Protein AF-Q3B520-F1 (afdb_monomer_lite)

InterPro domains:
  IPR016032 Signal transduction response regulator, C-terminal effector [SSF46894] (85-145)
  IPR036388 Winged helix-like DNA-binding domain superfamily [G3DSA:1.10.10.10] (44-155)

Secondary structure (DSSP, 8-state):
--HHHHHHHHHHHHHHHHHHHHHHHHHHHHHHHHHHHHHHHHHHS---HHHHHHHHHHHHHHHHHHHHHHHHTS---HHHHHHHHHHHHH-TT--HHHHHHHHHHHTT--HHHHHHHTTS-HHHHHHHHHHHHHHTT--TT--HHHHHHHHHHTTSSSSTTS-------

pLDDT: mean 80.26, std 16.05, range [33.03, 95.56]

Radius of gyration: 21.72 Å; chains: 1; bounding box: 80×38×57 Å

Structure (mmCIF, N/CA/C/O backbone):
data_AF-Q3B520-F1
#
_entry.id   AF-Q3B520-F1
#
loop_
_atom_site.group_PDB
_atom_site.id
_atom_site.type_symbol
_atom_site.label_atom_id
_atom_site.label_alt_id
_atom_site.label_comp_id
_atom_site.label_asym_id
_atom_site.label_entity_id
_atom_site.label_seq_id
_atom_site.pdbx_PDB_ins_code
_atom_site.Cartn_x
_atom_site.Cartn_y
_atom_site.Cartn_z
_atom_site.occupancy
_atom_site.B_iso_or_equiv
_atom_site.auth_seq_id
_atom_site.auth_comp_id
_atom_site.auth_asym_id
_atom_site.auth_atom_id
_atom_site.pdbx_PDB_model_num
ATOM 1 N N . MET A 1 1 ? 36.210 20.410 -5.644 1.00 53.00 1 MET A N 1
ATOM 2 C CA . MET A 1 1 ? 35.560 19.495 -4.684 1.00 53.00 1 MET A CA 1
ATOM 3 C C . MET A 1 1 ? 35.766 18.104 -5.247 1.00 53.00 1 MET A C 1
ATOM 5 O O . MET A 1 1 ? 35.467 17.917 -6.417 1.00 53.00 1 MET A O 1
ATOM 9 N N . ASP A 1 2 ? 36.439 17.229 -4.507 1.00 77.81 2 ASP A N 1
ATOM 10 C CA . ASP A 1 2 ? 36.876 15.914 -4.983 1.00 77.81 2 ASP A CA 1
ATOM 11 C C . ASP A 1 2 ? 35.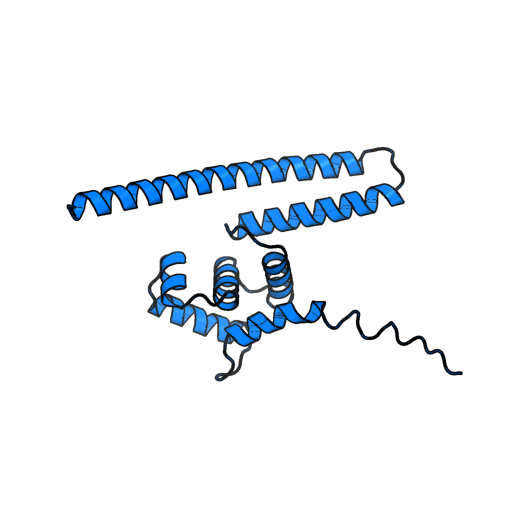687 14.932 -5.005 1.00 77.81 2 ASP A C 1
ATOM 13 O O . ASP A 1 2 ? 34.865 14.899 -4.088 1.00 77.81 2 ASP A O 1
ATOM 17 N N . VAL A 1 3 ? 35.572 14.166 -6.091 1.00 70.88 3 VAL A N 1
ATOM 18 C CA . VAL A 1 3 ? 34.462 13.233 -6.355 1.00 70.88 3 VAL A CA 1
ATOM 19 C C . VAL A 1 3 ? 34.372 12.175 -5.252 1.00 70.88 3 VAL A C 1
ATOM 21 O O . VAL A 1 3 ? 33.275 11.774 -4.864 1.00 70.88 3 VAL A O 1
ATOM 24 N N . MET A 1 4 ? 35.513 11.784 -4.677 1.00 71.06 4 MET A N 1
ATOM 25 C CA . MET A 1 4 ? 35.563 10.827 -3.569 1.00 71.06 4 MET A CA 1
ATOM 26 C C . MET A 1 4 ? 34.945 11.392 -2.284 1.00 71.06 4 MET A C 1
ATOM 28 O O . MET A 1 4 ? 34.317 10.658 -1.521 1.00 71.06 4 MET A O 1
ATOM 32 N N . THR A 1 5 ? 35.068 12.702 -2.051 1.00 80.88 5 THR A N 1
ATOM 33 C CA . THR A 1 5 ? 34.478 13.369 -0.881 1.00 80.88 5 THR A CA 1
ATOM 34 C C . THR A 1 5 ? 32.967 13.542 -1.033 1.00 80.88 5 THR A C 1
ATOM 36 O O . THR A 1 5 ? 32.229 13.390 -0.062 1.00 80.88 5 THR A O 1
ATOM 39 N N . GLU A 1 6 ? 32.493 13.815 -2.251 1.00 81.00 6 GLU A N 1
ATOM 40 C CA . GLU A 1 6 ? 31.061 13.905 -2.556 1.00 81.00 6 GLU A CA 1
ATOM 41 C C . GLU A 1 6 ? 30.368 12.538 -2.448 1.00 81.00 6 GLU A C 1
ATOM 43 O O . GLU A 1 6 ? 29.292 12.434 -1.855 1.00 81.00 6 GLU A O 1
ATOM 48 N N . GLN A 1 7 ? 31.006 11.470 -2.935 1.00 81.25 7 GLN A N 1
ATOM 49 C CA . GLN A 1 7 ? 30.465 10.116 -2.834 1.00 81.25 7 GLN A CA 1
ATOM 50 C C . GLN A 1 7 ? 30.369 9.638 -1.376 1.00 81.25 7 GLN A C 1
ATOM 52 O O . GLN A 1 7 ? 29.311 9.166 -0.958 1.00 81.25 7 GLN A O 1
ATOM 57 N N . ALA A 1 8 ? 31.418 9.844 -0.575 1.00 83.75 8 ALA A N 1
ATOM 58 C CA . ALA A 1 8 ? 31.403 9.507 0.850 1.00 83.75 8 ALA A CA 1
ATOM 59 C C . ALA A 1 8 ? 30.315 10.279 1.623 1.00 83.75 8 ALA A C 1
ATOM 61 O O . ALA A 1 8 ? 29.661 9.731 2.513 1.00 83.75 8 ALA A O 1
ATOM 62 N N . LEU A 1 9 ? 30.071 11.545 1.261 1.00 85.81 9 LEU A N 1
ATOM 63 C CA . LEU A 1 9 ? 29.011 12.360 1.858 1.00 85.81 9 LEU A CA 1
ATOM 64 C C . LEU A 1 9 ? 27.608 11.839 1.501 1.00 85.81 9 LEU A C 1
ATOM 66 O O . LEU A 1 9 ? 26.720 11.812 2.358 1.00 85.81 9 LEU A O 1
ATOM 70 N N . LEU A 1 10 ? 27.397 11.420 0.250 1.00 83.19 10 LEU A N 1
ATOM 71 C CA . LEU A 1 10 ? 26.132 10.833 -0.198 1.00 83.19 10 LEU A CA 1
ATOM 72 C C . LEU A 1 10 ? 25.853 9.489 0.485 1.00 83.19 10 LEU A C 1
ATOM 74 O O . LEU A 1 10 ? 24.724 9.258 0.917 1.00 83.19 10 LEU A O 1
ATOM 78 N N . GLU A 1 11 ? 26.868 8.639 0.634 1.00 84.31 11 GLU A N 1
ATOM 79 C CA . GLU A 1 11 ? 26.765 7.359 1.345 1.00 84.31 11 GLU A CA 1
ATOM 80 C C . GLU A 1 11 ? 26.439 7.565 2.832 1.00 84.31 11 GLU A C 1
ATOM 82 O O . GLU A 1 11 ? 25.517 6.936 3.357 1.00 84.31 11 GLU A O 1
ATOM 87 N N . ALA A 1 12 ? 27.097 8.522 3.495 1.00 83.94 12 ALA A N 1
ATOM 88 C CA . ALA A 1 12 ? 26.792 8.881 4.879 1.00 83.94 12 ALA A CA 1
ATOM 89 C C . ALA A 1 12 ? 25.351 9.398 5.045 1.00 83.94 12 ALA A C 1
ATOM 91 O O . ALA A 1 12 ? 24.650 9.022 5.988 1.00 83.94 12 ALA A O 1
ATOM 92 N N . ARG A 1 13 ? 24.867 10.223 4.104 1.00 86.12 13 ARG A N 1
ATOM 93 C CA . ARG A 1 13 ? 23.483 10.723 4.112 1.00 86.12 13 ARG A CA 1
ATOM 94 C C . ARG A 1 13 ? 22.465 9.610 3.859 1.00 86.12 13 ARG A C 1
ATOM 96 O O . ARG A 1 13 ? 21.410 9.615 4.491 1.00 86.12 13 ARG A O 1
ATOM 103 N N . ALA A 1 14 ? 22.765 8.674 2.959 1.00 75.88 14 ALA A N 1
ATOM 104 C CA . ALA A 1 14 ? 21.921 7.511 2.703 1.00 75.88 14 ALA A CA 1
ATOM 105 C C . ALA A 1 14 ? 21.815 6.621 3.951 1.00 75.88 14 ALA A C 1
ATOM 107 O O . ALA A 1 14 ? 20.705 6.294 4.363 1.00 75.88 14 ALA A O 1
ATOM 108 N N . SER A 1 15 ? 22.941 6.332 4.612 1.00 81.75 15 SER A N 1
ATOM 109 C CA . SER A 1 15 ? 22.965 5.574 5.870 1.00 81.75 15 SER A CA 1
ATOM 110 C C . SER A 1 15 ? 22.153 6.261 6.973 1.00 81.75 15 SER A C 1
ATOM 112 O O . SER A 1 15 ? 21.355 5.614 7.647 1.00 81.75 15 SER A O 1
ATOM 114 N N . ALA A 1 16 ? 22.292 7.582 7.133 1.00 78.19 16 ALA A N 1
ATOM 115 C CA . ALA A 1 16 ? 21.522 8.337 8.122 1.00 78.19 16 ALA A CA 1
ATOM 116 C C . ALA A 1 16 ? 20.008 8.304 7.836 1.00 78.19 16 ALA A C 1
ATOM 118 O O . ALA A 1 16 ? 19.206 8.174 8.761 1.00 78.19 16 ALA A O 1
ATOM 119 N N . LEU A 1 17 ? 19.607 8.384 6.560 1.00 76.94 17 LEU A N 1
ATOM 120 C CA . LEU A 1 17 ? 18.207 8.237 6.148 1.00 76.94 17 LEU A CA 1
ATOM 121 C C . LEU A 1 17 ? 17.675 6.823 6.418 1.00 76.94 17 LEU A C 1
ATOM 123 O O . LEU A 1 17 ? 16.535 6.682 6.854 1.00 76.94 17 LEU A O 1
ATOM 127 N N . GLU A 1 18 ? 18.477 5.781 6.194 1.00 74.06 18 GLU A N 1
ATOM 128 C CA . GLU A 1 18 ? 18.093 4.400 6.506 1.00 74.06 18 GLU A CA 1
ATOM 129 C C . GLU A 1 18 ? 17.900 4.172 8.008 1.00 74.06 18 GLU A C 1
ATOM 131 O O . GLU A 1 18 ? 16.938 3.514 8.417 1.00 74.06 18 GLU A O 1
ATOM 136 N N . ASP A 1 19 ? 18.779 4.724 8.841 1.00 73.69 19 ASP A N 1
ATOM 137 C CA . ASP A 1 19 ? 18.670 4.616 10.295 1.00 73.69 19 ASP A CA 1
ATOM 138 C C . ASP A 1 19 ? 17.466 5.386 10.840 1.00 73.69 19 ASP A C 1
ATOM 140 O O . ASP A 1 19 ? 16.752 4.888 11.719 1.00 73.69 19 ASP A O 1
ATOM 144 N N . GLU A 1 20 ? 17.178 6.550 10.259 1.00 73.81 20 GLU A N 1
ATOM 145 C CA . GLU A 1 20 ? 15.970 7.312 10.554 1.00 73.81 20 GLU A CA 1
ATOM 146 C C . GLU A 1 20 ? 14.711 6.517 10.178 1.00 73.81 20 GLU A C 1
ATOM 148 O O . GLU A 1 20 ? 13.783 6.394 10.980 1.00 73.81 20 GLU A O 1
ATOM 153 N N . LEU A 1 21 ? 14.709 5.870 9.011 1.00 70.56 21 LEU A N 1
ATOM 154 C CA . LEU A 1 21 ? 13.598 5.040 8.544 1.00 70.56 21 LEU A CA 1
ATOM 155 C C . LEU A 1 21 ? 13.389 3.807 9.442 1.00 70.56 21 LEU A C 1
ATOM 157 O O . LEU A 1 21 ? 12.257 3.482 9.805 1.00 70.56 21 LEU A O 1
ATOM 161 N N . LYS A 1 22 ? 14.470 3.159 9.901 1.00 71.44 22 LYS A N 1
ATOM 162 C CA . LYS A 1 22 ? 14.409 2.074 10.902 1.00 71.44 22 LYS A CA 1
ATOM 163 C C . LYS A 1 22 ? 13.876 2.558 12.250 1.00 71.44 22 LYS A C 1
ATOM 165 O O . LYS A 1 22 ? 13.148 1.824 12.922 1.00 71.44 22 LYS A O 1
ATOM 170 N N . ARG A 1 23 ? 14.260 3.756 12.698 1.00 71.06 23 ARG A N 1
ATOM 171 C CA . ARG A 1 23 ? 13.767 4.353 13.949 1.00 71.06 23 ARG A CA 1
ATOM 172 C C . ARG A 1 23 ? 12.271 4.636 13.864 1.00 71.06 23 ARG A C 1
ATOM 174 O O . ARG A 1 23 ? 11.528 4.203 14.740 1.00 71.06 23 ARG A O 1
ATOM 181 N N . VAL A 1 24 ? 11.831 5.286 12.790 1.00 70.12 24 VAL A N 1
ATOM 182 C CA . VAL A 1 24 ? 10.413 5.571 12.540 1.00 70.12 24 VAL A CA 1
ATOM 183 C C . VAL A 1 24 ? 9.603 4.274 12.467 1.00 70.12 24 VAL A C 1
ATOM 185 O O . VAL A 1 24 ? 8.587 4.166 13.147 1.00 70.12 24 VAL A O 1
ATOM 188 N N . ASN A 1 25 ? 10.091 3.243 11.768 1.00 65.25 25 ASN A N 1
ATOM 189 C CA . ASN A 1 25 ? 9.421 1.937 11.722 1.00 65.25 25 ASN A CA 1
ATOM 190 C C . ASN A 1 25 ? 9.276 1.287 13.108 1.00 65.25 25 ASN A C 1
ATOM 192 O O . ASN A 1 25 ? 8.219 0.739 13.426 1.00 65.25 25 ASN A O 1
ATOM 196 N N . ARG A 1 26 ? 10.302 1.372 13.967 1.00 64.31 26 ARG A N 1
ATOM 197 C CA . ARG A 1 26 ? 10.213 0.895 15.361 1.00 64.31 26 ARG A CA 1
ATOM 198 C C . ARG A 1 26 ? 9.168 1.668 16.167 1.00 64.31 26 ARG A C 1
ATOM 200 O O . ARG A 1 26 ? 8.425 1.058 16.936 1.00 64.31 26 ARG A O 1
ATOM 207 N N . ASN A 1 27 ? 9.075 2.981 15.963 1.00 65.56 27 ASN A N 1
ATOM 208 C CA . ASN A 1 27 ? 8.057 3.809 16.606 1.00 65.56 27 ASN A CA 1
ATOM 209 C C . ASN A 1 27 ? 6.650 3.420 16.136 1.00 65.56 27 ASN A C 1
ATOM 211 O O . ASN A 1 27 ? 5.774 3.242 16.976 1.00 65.56 27 ASN A O 1
ATOM 215 N N . SER A 1 28 ? 6.443 3.173 14.839 1.00 66.12 28 SER A N 1
ATOM 216 C CA . SER A 1 28 ? 5.159 2.695 14.306 1.00 66.12 28 SER A CA 1
ATOM 217 C C . SER A 1 28 ? 4.736 1.351 14.908 1.00 66.12 28 SER A C 1
ATOM 219 O O . SER A 1 28 ? 3.588 1.209 15.327 1.00 66.12 28 SER A O 1
ATOM 221 N N . ALA A 1 29 ? 5.660 0.395 15.056 1.00 64.19 29 ALA A N 1
ATOM 222 C CA . ALA A 1 29 ? 5.375 -0.886 15.713 1.00 64.19 29 ALA A CA 1
ATOM 223 C C . ALA A 1 29 ? 5.017 -0.727 17.208 1.00 64.19 29 ALA A C 1
ATOM 225 O O . ALA A 1 29 ? 4.188 -1.465 17.743 1.00 64.19 29 ALA A O 1
ATOM 226 N N . SER A 1 30 ? 5.616 0.248 17.899 1.00 65.00 30 SER A N 1
ATOM 227 C CA . SER A 1 30 ? 5.272 0.586 19.288 1.00 65.00 30 SER A CA 1
ATOM 228 C C . SER A 1 30 ? 3.912 1.285 19.388 1.00 65.00 30 SER A C 1
ATOM 230 O O . SER A 1 30 ? 3.082 0.920 20.221 1.00 65.00 30 SER A O 1
ATOM 232 N N . HIS A 1 31 ? 3.635 2.253 18.511 1.00 73.31 31 HIS A N 1
ATOM 233 C CA . HIS A 1 31 ? 2.339 2.930 18.434 1.00 73.31 31 HIS A CA 1
ATOM 234 C C . HIS A 1 31 ? 1.213 1.935 18.141 1.00 73.31 31 HIS A C 1
ATOM 236 O O . HIS A 1 31 ? 0.156 2.007 18.762 1.00 73.31 31 HIS A O 1
ATOM 242 N N . TYR A 1 32 ? 1.471 0.942 17.288 1.00 72.81 32 TYR A N 1
ATOM 243 C CA . TYR A 1 32 ? 0.541 -0.142 17.001 1.00 72.81 32 TYR A CA 1
ATOM 244 C C . TYR A 1 32 ? 0.116 -0.915 18.262 1.00 72.81 32 TYR A C 1
ATOM 246 O O . TYR A 1 32 ? -1.077 -1.123 18.495 1.00 72.81 32 TYR A O 1
ATOM 254 N N . LYS A 1 33 ? 1.078 -1.284 19.120 1.00 75.19 33 LYS A N 1
ATOM 255 C CA . LYS A 1 33 ? 0.795 -1.957 20.399 1.00 75.19 33 LYS A CA 1
ATOM 256 C C . LYS A 1 33 ? -0.059 -1.088 21.321 1.00 75.19 33 LYS A C 1
ATOM 258 O O . LYS A 1 33 ? -1.028 -1.583 21.886 1.00 75.19 33 LYS A O 1
ATOM 263 N N . HIS A 1 34 ? 0.255 0.204 21.432 1.00 76.81 34 HIS A N 1
ATOM 264 C CA . HIS A 1 34 ? -0.538 1.131 22.244 1.00 76.81 34 HIS A CA 1
ATOM 265 C C . HIS A 1 34 ? -1.976 1.278 21.725 1.00 76.81 34 HIS A C 1
ATOM 267 O O . HIS A 1 34 ? -2.907 1.316 22.524 1.00 76.81 34 HIS A O 1
ATOM 273 N N . LEU A 1 35 ? -2.183 1.300 20.405 1.00 80.69 35 LEU A N 1
ATOM 274 C CA . LEU A 1 35 ? -3.522 1.383 19.813 1.00 80.69 35 LEU A CA 1
ATOM 275 C C . LEU A 1 35 ? -4.381 0.148 20.114 1.00 80.69 35 LEU A C 1
ATOM 277 O O . LEU A 1 35 ? -5.572 0.300 20.380 1.00 80.69 35 LEU A O 1
ATOM 281 N N . ILE A 1 36 ? -3.792 -1.056 20.102 1.00 80.38 36 ILE A N 1
ATOM 282 C CA . ILE A 1 36 ? -4.500 -2.284 20.505 1.00 80.38 36 ILE A CA 1
ATOM 283 C C . ILE A 1 36 ? -4.923 -2.194 21.972 1.00 80.38 36 ILE A C 1
ATOM 285 O O . ILE A 1 36 ? -6.092 -2.411 22.279 1.00 80.38 36 ILE A O 1
ATOM 289 N N . VAL A 1 37 ? -3.999 -1.818 22.861 1.00 81.50 37 VAL A N 1
ATOM 290 C CA . VAL A 1 37 ? -4.285 -1.697 24.300 1.00 81.50 37 VAL A CA 1
ATOM 291 C C . VAL A 1 37 ? -5.400 -0.680 24.552 1.00 81.50 37 VAL A C 1
ATOM 293 O O . VAL A 1 37 ? -6.334 -0.962 25.298 1.00 81.50 37 VAL A O 1
ATOM 296 N N . LEU A 1 38 ? -5.364 0.480 23.888 1.00 81.62 38 LEU A N 1
ATOM 297 C CA . LEU A 1 38 ? -6.434 1.478 23.984 1.00 81.62 38 LEU A CA 1
ATOM 298 C C . LEU A 1 38 ? -7.780 0.931 23.488 1.00 81.62 38 LEU A C 1
ATOM 300 O O . LEU A 1 38 ? -8.819 1.222 24.078 1.00 81.62 38 LEU A O 1
ATOM 304 N N . TYR A 1 39 ? -7.780 0.130 22.420 1.00 82.69 39 TYR A N 1
ATOM 305 C CA . TYR A 1 39 ? -8.997 -0.506 21.918 1.00 82.69 39 TYR A CA 1
ATOM 306 C C . TYR A 1 39 ? -9.599 -1.477 22.942 1.00 82.69 39 TYR A C 1
ATOM 308 O O . TYR A 1 39 ? -10.805 -1.419 23.189 1.00 82.69 39 TYR A O 1
ATOM 316 N N . GLU A 1 40 ? -8.773 -2.315 23.569 1.00 83.62 40 GLU A N 1
ATOM 317 C CA . GLU A 1 40 ? -9.185 -3.248 24.627 1.00 83.62 40 GLU A CA 1
ATOM 318 C C . GLU A 1 40 ? -9.714 -2.507 25.865 1.00 83.62 40 GLU A C 1
ATOM 320 O O . GLU A 1 40 ? -10.762 -2.861 26.405 1.00 83.62 40 GLU A O 1
ATOM 325 N N . GLN A 1 41 ? -9.060 -1.415 26.270 1.00 84.50 41 GLN A N 1
ATOM 326 C CA . GLN A 1 41 ? -9.514 -0.574 27.383 1.00 84.50 41 GLN A CA 1
ATOM 327 C C . GLN A 1 41 ? -10.879 0.071 27.108 1.00 84.50 41 GLN A C 1
ATOM 329 O O . GLN A 1 41 ? -11.751 0.074 27.975 1.00 84.50 41 GLN A O 1
ATOM 334 N N . VAL A 1 42 ? -11.101 0.589 25.895 1.00 84.31 42 VAL A N 1
ATOM 335 C CA . VAL A 1 42 ? -12.401 1.160 25.493 1.00 84.31 42 VAL A CA 1
ATOM 336 C C . VAL A 1 42 ? -13.486 0.082 25.410 1.00 84.31 42 VAL A C 1
ATOM 338 O O . VAL A 1 42 ? -14.661 0.358 25.675 1.00 84.31 42 VAL A O 1
ATOM 341 N N . ASP A 1 43 ? -13.122 -1.146 25.036 1.00 81.06 43 ASP A N 1
ATOM 342 C CA . ASP A 1 43 ? -14.036 -2.286 25.054 1.00 81.06 43 ASP A CA 1
ATOM 343 C C . ASP A 1 43 ? -14.493 -2.617 26.480 1.00 81.06 43 ASP A C 1
ATOM 345 O O . ASP A 1 43 ? -15.704 -2.686 26.720 1.00 81.06 43 ASP A O 1
ATOM 349 N N . ALA A 1 44 ? -13.544 -2.684 27.418 1.00 84.62 44 ALA A N 1
ATOM 350 C CA . ALA A 1 44 ? -13.765 -3.019 28.823 1.00 84.62 44 ALA A CA 1
ATOM 351 C C . ALA A 1 44 ? -14.407 -1.900 29.667 1.00 84.62 44 ALA A C 1
ATOM 353 O O . ALA A 1 44 ? -15.071 -2.196 30.655 1.00 84.62 44 ALA A O 1
ATOM 354 N N . ALA A 1 45 ? -14.243 -0.623 29.304 1.00 84.94 45 ALA A N 1
ATOM 355 C CA . ALA A 1 45 ? -14.768 0.505 30.084 1.00 84.94 45 ALA A CA 1
ATOM 356 C C . ALA A 1 45 ? -16.296 0.428 30.258 1.00 84.94 45 ALA A C 1
ATOM 358 O O . ALA A 1 45 ? -16.989 0.121 29.307 1.00 84.94 45 ALA A O 1
ATOM 359 N N . GLU A 1 46 ? -16.899 0.774 31.391 1.00 83.69 46 GLU A N 1
ATOM 360 C CA . GLU A 1 46 ? -18.369 0.696 31.565 1.00 83.69 46 GLU A CA 1
ATOM 361 C C . GLU A 1 46 ? -19.124 1.909 30.972 1.00 83.69 46 GLU A C 1
ATOM 363 O O . GLU A 1 46 ? -19.923 2.574 31.623 1.00 83.69 46 GLU A O 1
ATOM 368 N N . ILE A 1 47 ? -18.850 2.234 29.706 1.00 81.50 47 ILE A N 1
ATOM 369 C CA . ILE A 1 47 ? -19.422 3.383 28.984 1.00 81.50 47 ILE A CA 1
ATOM 370 C C . ILE A 1 47 ? -20.553 2.925 28.045 1.00 81.50 47 ILE A C 1
ATOM 372 O O . ILE A 1 47 ? -20.529 1.815 27.505 1.00 81.50 47 ILE A O 1
ATOM 376 N N . SER A 1 48 ? -21.529 3.804 27.789 1.00 85.50 48 SER A N 1
ATOM 377 C CA . SER A 1 48 ? -22.604 3.588 26.811 1.00 85.50 48 SER A CA 1
ATOM 378 C C . SER A 1 48 ? -22.071 3.125 25.447 1.00 85.50 48 SER A C 1
ATOM 380 O O . SER A 1 48 ? -21.153 3.713 24.869 1.00 85.50 48 SER A O 1
ATOM 382 N N . VAL A 1 49 ? -22.708 2.096 24.878 1.00 81.12 49 VAL A N 1
ATOM 383 C CA . VAL A 1 49 ? -22.365 1.534 23.558 1.00 81.12 49 VAL A CA 1
ATOM 384 C C . VAL A 1 49 ? -22.383 2.606 22.460 1.00 81.12 49 VAL A C 1
ATOM 386 O O . VAL A 1 49 ? -21.538 2.590 21.564 1.00 81.12 49 VAL A O 1
ATOM 389 N N . LYS A 1 50 ? -23.289 3.590 22.556 1.00 82.88 50 LYS A N 1
ATOM 390 C CA . LYS A 1 50 ? -23.371 4.709 21.602 1.00 82.88 50 LYS A CA 1
ATOM 391 C C . LYS A 1 50 ? -22.117 5.589 21.621 1.00 82.88 50 LYS A C 1
ATOM 393 O O . LYS A 1 50 ? -21.738 6.104 20.578 1.00 82.88 50 LYS A O 1
ATOM 398 N N . GLN A 1 51 ? -21.466 5.732 22.776 1.00 80.69 51 GLN A N 1
ATOM 399 C CA . GLN A 1 51 ? -20.228 6.505 22.930 1.00 80.69 51 GLN A CA 1
ATOM 400 C C . GLN A 1 51 ? -18.985 5.668 22.596 1.00 80.69 51 GLN A C 1
ATOM 402 O O . GLN A 1 51 ? -18.049 6.171 21.981 1.00 80.69 51 GLN A O 1
ATOM 407 N N . LYS A 1 52 ? -18.991 4.370 22.927 1.00 82.62 52 LYS A N 1
ATOM 408 C CA . LYS A 1 52 ? -17.884 3.452 22.610 1.00 82.62 52 LYS A CA 1
ATOM 409 C C . LYS A 1 52 ? -17.711 3.202 21.116 1.00 82.62 52 LYS A C 1
ATOM 411 O O . LYS A 1 52 ? -16.586 3.101 20.633 1.00 82.62 52 LYS A O 1
ATOM 416 N N . ASN A 1 53 ? -18.811 3.046 20.379 1.00 83.88 53 ASN A N 1
ATOM 417 C CA . ASN A 1 53 ? -18.769 2.604 18.984 1.00 83.88 53 ASN A CA 1
ATOM 418 C C . ASN A 1 53 ? -17.983 3.543 18.050 1.00 83.88 53 ASN A C 1
ATOM 420 O O . ASN A 1 53 ? -17.169 3.026 17.279 1.00 83.88 53 ASN A O 1
ATOM 424 N N . PRO A 1 54 ? -18.150 4.881 18.111 1.00 82.44 54 PRO A N 1
ATOM 425 C CA . PRO A 1 54 ? -17.323 5.814 17.348 1.00 82.44 54 PRO A CA 1
ATOM 426 C C . PRO A 1 54 ? -15.832 5.678 17.671 1.00 82.44 54 PRO A C 1
ATOM 428 O O . PRO A 1 54 ? -15.023 5.568 16.756 1.00 82.44 54 PRO A O 1
ATOM 431 N N . ILE A 1 55 ? -15.476 5.585 18.957 1.00 84.62 55 ILE A N 1
ATOM 432 C CA . ILE A 1 55 ? -14.080 5.462 19.405 1.00 84.62 55 ILE A CA 1
ATOM 433 C C . ILE A 1 55 ? -13.469 4.157 18.885 1.00 84.62 55 ILE A C 1
ATOM 435 O O . ILE A 1 55 ? -12.409 4.168 18.261 1.00 84.62 55 ILE A O 1
ATOM 439 N N . LYS A 1 56 ? -14.174 3.032 19.050 1.00 85.06 56 LYS A N 1
ATOM 440 C CA . LYS A 1 56 ? -13.757 1.729 18.510 1.00 85.06 56 LYS A CA 1
ATOM 441 C C . LYS A 1 56 ? -13.598 1.754 16.994 1.00 85.06 56 LYS A C 1
ATOM 443 O O . LYS A 1 56 ? -12.684 1.126 16.468 1.00 85.06 56 LYS A O 1
ATOM 448 N N . LYS A 1 57 ? -14.491 2.445 16.279 1.00 84.38 57 LYS A N 1
ATOM 449 C CA . LYS A 1 57 ? -14.404 2.594 14.821 1.00 84.38 57 LYS A CA 1
ATOM 450 C C . LYS A 1 57 ? -13.133 3.349 14.434 1.00 84.38 57 LYS A C 1
ATOM 452 O O . LYS A 1 57 ? -12.384 2.829 13.613 1.00 84.38 57 LYS A O 1
ATOM 457 N N . SER A 1 58 ? -12.867 4.494 15.058 1.00 81.94 58 SER A N 1
ATOM 458 C CA . SER A 1 58 ? -11.659 5.284 14.801 1.00 81.94 58 SER A CA 1
ATOM 459 C C . SER A 1 58 ? -10.389 4.498 15.125 1.00 81.94 58 SER A C 1
ATOM 461 O O . SER A 1 58 ? -9.484 4.431 14.300 1.00 81.94 58 SER A O 1
ATOM 463 N N . LEU A 1 59 ? -10.343 3.819 16.275 1.00 85.75 59 LEU A N 1
ATOM 464 C CA . LEU A 1 59 ? -9.199 2.988 16.657 1.00 85.75 59 LEU A CA 1
ATOM 465 C C . LEU A 1 59 ? -8.947 1.866 15.646 1.00 85.75 59 LEU A C 1
ATOM 467 O O . LEU A 1 59 ? -7.811 1.690 15.217 1.00 85.75 59 LEU A O 1
ATOM 471 N N . ARG A 1 60 ? -9.992 1.162 15.187 1.00 86.12 60 ARG A N 1
ATOM 472 C CA . ARG A 1 60 ? -9.851 0.150 14.125 1.00 86.12 60 ARG A CA 1
ATOM 473 C C . ARG A 1 60 ? -9.305 0.736 12.826 1.00 86.12 60 ARG A C 1
ATOM 475 O O . ARG A 1 60 ? -8.450 0.112 12.213 1.00 86.12 60 ARG A O 1
ATOM 482 N N . GLN A 1 61 ? -9.760 1.922 12.420 1.00 85.38 61 GLN A N 1
ATOM 483 C CA . GLN A 1 61 ? -9.248 2.577 11.211 1.00 85.38 61 GLN A CA 1
ATOM 484 C C . GLN A 1 61 ? -7.754 2.903 11.327 1.00 85.38 61 GLN A C 1
ATOM 486 O O . GLN A 1 61 ? -7.009 2.641 10.387 1.00 85.38 61 GLN A O 1
ATOM 491 N N . ILE A 1 62 ? -7.305 3.411 12.479 1.00 85.94 62 ILE A N 1
ATOM 492 C CA . ILE A 1 62 ? -5.885 3.717 12.712 1.00 85.94 62 ILE A CA 1
ATOM 493 C C . ILE A 1 62 ? -5.058 2.423 12.749 1.00 85.94 62 ILE A C 1
ATOM 495 O O . ILE A 1 62 ? -4.025 2.335 12.093 1.00 85.94 62 ILE A O 1
ATOM 499 N N . ILE A 1 63 ? -5.534 1.396 13.459 1.00 86.81 63 ILE A N 1
ATOM 500 C CA . ILE A 1 63 ? -4.899 0.070 13.536 1.00 86.81 63 ILE A CA 1
ATOM 501 C C . ILE A 1 63 ? -4.710 -0.524 12.135 1.00 86.81 63 ILE A C 1
ATOM 503 O O . ILE A 1 63 ? -3.617 -0.988 11.809 1.00 86.81 63 ILE A O 1
ATOM 507 N N . ASP A 1 64 ? -5.752 -0.500 11.302 1.00 88.25 64 ASP A N 1
ATOM 508 C CA . ASP A 1 64 ? -5.692 -1.012 9.933 1.00 88.25 64 ASP A CA 1
ATOM 509 C C . ASP A 1 64 ? -4.725 -0.205 9.058 1.00 88.25 64 ASP A C 1
ATOM 511 O O . ASP A 1 64 ? -3.981 -0.795 8.269 1.00 88.25 64 ASP A O 1
ATOM 515 N N . HIS A 1 65 ? -4.714 1.124 9.203 1.00 86.81 65 HIS A N 1
ATOM 516 C CA . HIS A 1 65 ? -3.785 2.004 8.494 1.00 86.81 65 HIS A CA 1
ATOM 517 C C . HIS A 1 65 ? -2.336 1.657 8.827 1.00 86.81 65 HIS A C 1
ATOM 519 O O . HIS A 1 65 ? -1.557 1.332 7.932 1.00 86.81 65 HIS A O 1
ATOM 525 N N . THR A 1 66 ? -1.994 1.620 10.116 1.00 85.25 66 THR A N 1
ATOM 526 C CA . THR A 1 66 ? -0.640 1.300 10.579 1.00 85.25 66 THR A CA 1
ATOM 527 C C . THR A 1 66 ? -0.202 -0.103 10.152 1.00 85.25 66 THR A C 1
ATOM 529 O O . THR A 1 66 ? 0.930 -0.284 9.707 1.00 85.25 66 THR A O 1
ATOM 532 N N . ARG A 1 67 ? -1.095 -1.102 10.210 1.00 85.56 67 ARG A N 1
ATOM 533 C CA . ARG A 1 67 ? -0.797 -2.459 9.711 1.00 85.56 67 ARG A CA 1
ATOM 534 C C . ARG A 1 67 ? -0.456 -2.468 8.227 1.00 85.56 67 ARG A C 1
ATOM 536 O O . ARG A 1 67 ? 0.418 -3.221 7.796 1.00 85.56 67 ARG A O 1
ATOM 543 N N . LEU A 1 68 ? -1.167 -1.672 7.429 1.00 87.19 68 LEU A N 1
ATOM 544 C CA . LEU A 1 68 ? -0.909 -1.597 5.998 1.00 87.19 68 LEU A CA 1
ATOM 545 C C . LEU A 1 68 ? 0.443 -0.939 5.712 1.00 87.19 68 LEU A C 1
ATOM 547 O O . LEU A 1 68 ? 1.182 -1.433 4.859 1.00 87.19 68 LEU A O 1
ATOM 551 N N . GLU A 1 69 ? 0.789 0.118 6.445 1.00 86.44 69 GLU A N 1
ATOM 552 C CA . GLU A 1 69 ? 2.100 0.770 6.367 1.00 86.44 69 GLU A CA 1
ATOM 553 C C . GLU A 1 69 ? 3.234 -0.186 6.745 1.00 86.44 69 GLU A C 1
ATOM 555 O O . GLU A 1 69 ? 4.222 -0.269 6.023 1.00 86.44 69 GLU A O 1
ATOM 560 N N . GLU A 1 70 ? 3.077 -0.987 7.802 1.00 84.19 70 GLU A N 1
ATOM 561 C CA . GLU A 1 70 ? 4.070 -1.990 8.210 1.00 84.19 70 GLU A CA 1
ATOM 562 C C . GLU A 1 70 ? 4.254 -3.073 7.134 1.00 84.19 70 GLU A C 1
ATOM 564 O O . GLU A 1 70 ? 5.369 -3.351 6.687 1.00 84.19 70 GLU A O 1
ATOM 569 N N . ARG A 1 71 ? 3.146 -3.640 6.643 1.00 84.75 71 ARG A N 1
ATOM 570 C CA . ARG A 1 71 ? 3.147 -4.690 5.613 1.00 84.75 71 ARG A CA 1
ATOM 571 C C . ARG A 1 71 ? 3.732 -4.206 4.283 1.00 84.75 71 ARG A C 1
ATOM 573 O O . ARG A 1 71 ? 4.405 -4.961 3.574 1.00 84.75 71 ARG A O 1
ATOM 580 N N . THR A 1 72 ? 3.473 -2.950 3.924 1.00 83.38 72 THR A N 1
ATOM 581 C CA . THR A 1 72 ? 4.001 -2.325 2.706 1.00 83.38 72 THR A CA 1
ATOM 582 C C . THR A 1 72 ? 5.345 -1.637 2.923 1.00 83.38 72 THR A C 1
ATOM 584 O O . THR A 1 72 ? 6.024 -1.345 1.945 1.00 83.38 72 THR A O 1
ATOM 587 N N . GLY A 1 73 ? 5.802 -1.424 4.153 1.00 83.69 73 GLY A N 1
ATOM 588 C CA . GLY A 1 73 ? 7.010 -0.649 4.445 1.00 83.69 73 GLY A CA 1
ATOM 589 C C . GLY A 1 73 ? 6.982 0.761 3.846 1.00 83.69 73 GLY A C 1
ATOM 590 O O . GLY A 1 73 ? 8.028 1.254 3.430 1.00 83.69 73 GLY A O 1
ATOM 591 N N . LEU A 1 74 ? 5.796 1.357 3.707 1.00 84.12 74 LEU A N 1
ATOM 592 C CA . LEU A 1 74 ? 5.574 2.690 3.147 1.00 84.12 74 LEU A CA 1
ATOM 593 C C . LEU A 1 74 ? 4.753 3.500 4.143 1.00 84.12 74 LEU A C 1
ATOM 595 O O . LEU A 1 74 ? 3.797 2.975 4.701 1.00 84.12 74 LEU A O 1
ATOM 599 N N . LEU A 1 75 ? 5.093 4.777 4.314 1.00 85.19 75 LEU A N 1
ATOM 600 C CA . LEU A 1 75 ? 4.194 5.731 4.955 1.00 85.19 75 LEU A CA 1
ATOM 601 C C . LEU A 1 75 ? 3.103 6.104 3.947 1.00 85.19 75 LEU A C 1
ATOM 603 O O . LEU A 1 75 ? 3.414 6.481 2.813 1.00 85.19 75 LEU A O 1
ATOM 607 N N . LEU A 1 76 ? 1.842 5.972 4.339 1.00 86.00 76 LEU A N 1
ATOM 608 C CA . LEU A 1 76 ? 0.694 6.156 3.464 1.00 86.00 76 LEU A CA 1
ATOM 609 C C . LEU A 1 76 ? -0.055 7.425 3.858 1.00 86.00 76 LEU A C 1
ATOM 611 O O . LEU A 1 76 ? -0.323 7.682 5.028 1.00 86.00 76 LEU A O 1
ATOM 615 N N . SER A 1 77 ? -0.431 8.225 2.863 1.00 88.88 77 SER A N 1
ATOM 616 C CA . SER A 1 77 ? -1.497 9.199 3.084 1.00 88.88 77 SER A CA 1
ATOM 617 C C . SER A 1 77 ? -2.839 8.470 3.207 1.00 88.88 77 SER A C 1
ATOM 619 O O . SER A 1 77 ? -2.990 7.351 2.711 1.00 88.88 77 SER A O 1
ATOM 621 N N . LEU A 1 78 ? -3.854 9.133 3.770 1.00 85.25 78 LEU A N 1
ATOM 622 C CA . LEU A 1 78 ? -5.223 8.594 3.805 1.00 85.25 78 LEU A CA 1
ATOM 623 C C . LEU A 1 78 ? -5.710 8.175 2.406 1.00 85.25 78 LEU A C 1
ATOM 625 O O . LEU A 1 78 ? -6.313 7.121 2.235 1.00 85.25 78 LEU A O 1
ATOM 629 N N . MET A 1 79 ? -5.355 8.962 1.386 1.00 89.19 79 MET A N 1
ATOM 630 C CA . MET A 1 79 ? -5.692 8.687 -0.012 1.00 89.19 79 MET A CA 1
ATOM 631 C C . MET A 1 79 ? -5.000 7.429 -0.552 1.00 89.19 79 MET A C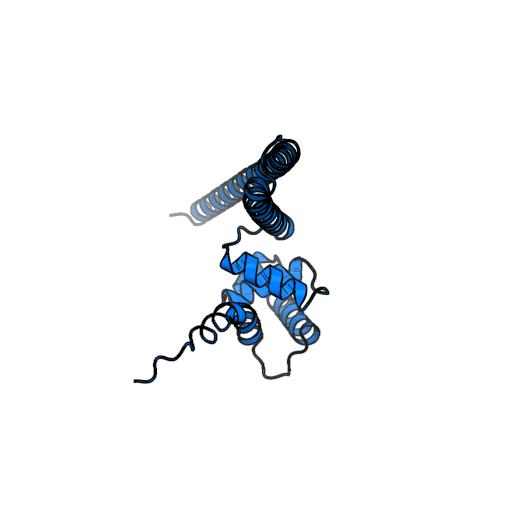 1
ATOM 633 O O . MET A 1 79 ? -5.584 6.697 -1.3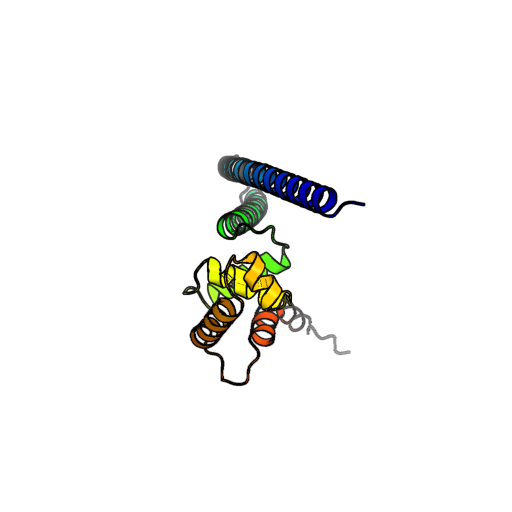52 1.00 89.19 79 MET A O 1
ATOM 637 N N . ASP A 1 80 ? -3.758 7.173 -0.140 1.00 91.19 80 ASP A N 1
ATOM 638 C CA . ASP A 1 80 ? -3.012 5.984 -0.559 1.00 91.19 80 ASP A CA 1
ATOM 639 C C . ASP A 1 80 ? -3.501 4.731 0.171 1.00 91.19 80 ASP A C 1
ATOM 641 O O . ASP A 1 80 ? -3.633 3.676 -0.454 1.00 91.19 80 ASP A O 1
ATOM 645 N N . TYR A 1 81 ? -3.834 4.858 1.458 1.00 90.88 81 TYR A N 1
ATOM 646 C CA . TYR A 1 81 ? -4.474 3.803 2.239 1.00 90.88 81 TYR A CA 1
ATOM 647 C C . TYR A 1 81 ? -5.811 3.378 1.621 1.00 90.88 81 TYR A C 1
ATOM 649 O O . TYR A 1 81 ? -6.004 2.194 1.334 1.00 90.88 81 TYR A O 1
ATOM 657 N N . ASP A 1 82 ? -6.705 4.329 1.340 1.00 90.81 82 ASP A N 1
ATOM 658 C CA . ASP A 1 82 ? -8.017 4.036 0.756 1.00 90.8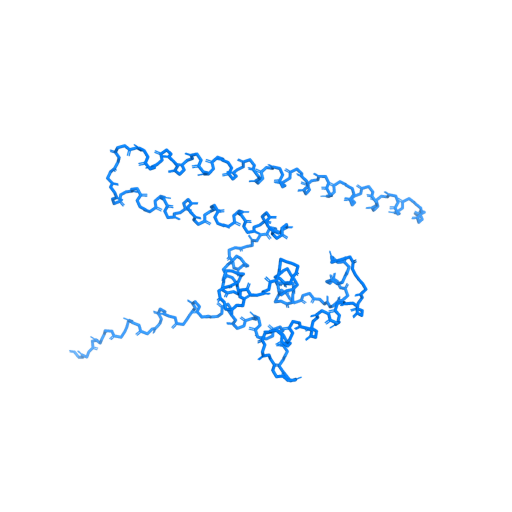1 82 ASP A CA 1
ATOM 659 C C . ASP A 1 82 ? -7.891 3.391 -0.627 1.00 90.81 82 ASP A C 1
ATOM 661 O O . ASP A 1 82 ? -8.584 2.418 -0.938 1.00 90.81 82 ASP A O 1
ATOM 665 N N . PHE A 1 83 ? -6.967 3.889 -1.454 1.00 94.62 83 PHE A N 1
ATOM 666 C CA . PHE A 1 83 ? -6.653 3.278 -2.742 1.00 94.62 83 PHE A CA 1
ATOM 667 C C . PHE A 1 83 ? -6.200 1.821 -2.582 1.00 94.62 83 PHE A C 1
ATOM 669 O O . PHE A 1 83 ? -6.714 0.946 -3.279 1.00 94.62 83 PHE A O 1
ATOM 676 N N . LEU A 1 84 ? -5.264 1.544 -1.670 1.00 93.94 84 LEU A N 1
ATOM 677 C CA . LEU A 1 84 ? -4.749 0.193 -1.460 1.00 93.94 84 LEU A CA 1
ATOM 678 C C . LEU A 1 84 ? -5.816 -0.755 -0.902 1.00 93.94 84 LEU A C 1
ATOM 680 O O . LEU A 1 84 ? -5.892 -1.892 -1.362 1.00 93.94 84 LEU A O 1
ATOM 684 N N . LYS A 1 85 ? -6.677 -0.296 0.017 1.00 93.12 85 LYS A N 1
ATOM 685 C CA . LYS A 1 85 ? -7.806 -1.091 0.535 1.00 93.12 85 LYS A CA 1
ATOM 686 C C . LYS A 1 85 ? -8.789 -1.456 -0.575 1.00 93.12 85 LYS A C 1
ATOM 688 O O . LYS A 1 85 ? -9.204 -2.610 -0.669 1.00 93.12 85 LYS A O 1
ATOM 693 N N . LYS A 1 86 ? -9.133 -0.503 -1.449 1.00 93.94 86 LYS A N 1
ATOM 694 C CA . LYS A 1 86 ? -9.983 -0.764 -2.623 1.00 93.94 86 LYS A CA 1
ATOM 695 C C . LYS A 1 86 ? -9.306 -1.710 -3.611 1.00 93.94 86 LYS A C 1
ATOM 697 O O . LYS A 1 86 ? -9.942 -2.631 -4.115 1.00 93.94 86 LYS A O 1
ATOM 702 N N . LEU A 1 87 ? -8.015 -1.515 -3.872 1.00 94.00 87 LEU A N 1
ATOM 703 C CA . LEU A 1 87 ? -7.250 -2.381 -4.763 1.00 94.00 87 LEU A CA 1
ATOM 704 C C . LEU A 1 87 ? -7.186 -3.821 -4.233 1.00 94.00 87 LEU A C 1
ATOM 706 O O . LEU A 1 87 ? -7.352 -4.744 -5.022 1.00 94.00 87 LEU A O 1
ATOM 710 N N . GLU A 1 88 ? -6.994 -4.014 -2.927 1.00 93.00 88 GLU A N 1
ATOM 711 C CA . GLU A 1 88 ? -6.997 -5.332 -2.273 1.00 93.00 88 GLU A CA 1
ATOM 712 C C . GLU A 1 88 ? -8.376 -6.002 -2.333 1.00 93.00 88 GLU A C 1
ATOM 714 O O . GLU A 1 88 ? -8.459 -7.202 -2.580 1.00 93.00 88 GLU A O 1
ATOM 719 N N . ALA A 1 89 ? -9.460 -5.231 -2.202 1.00 92.88 89 ALA A N 1
ATOM 720 C CA . ALA A 1 89 ? -10.818 -5.750 -2.348 1.00 92.88 89 ALA A CA 1
ATOM 721 C C . ALA A 1 89 ? -11.132 -6.214 -3.784 1.00 92.88 89 ALA A C 1
ATOM 723 O O . ALA A 1 89 ? -11.785 -7.237 -3.971 1.00 92.88 89 ALA A O 1
ATOM 724 N N . ILE A 1 90 ? -10.665 -5.479 -4.801 1.00 93.19 90 ILE A N 1
ATOM 725 C CA . ILE A 1 90 ? -10.918 -5.803 -6.217 1.00 93.19 90 ILE A CA 1
ATOM 726 C C . ILE A 1 90 ? -9.952 -6.890 -6.721 1.00 93.19 90 ILE A C 1
ATOM 728 O O . ILE A 1 90 ? -10.335 -7.738 -7.526 1.00 93.19 90 ILE A O 1
ATOM 732 N N . HIS A 1 91 ? -8.699 -6.877 -6.256 1.00 93.56 91 HIS A N 1
ATOM 733 C CA . HIS A 1 91 ? -7.622 -7.763 -6.711 1.00 93.56 91 HIS A CA 1
ATOM 734 C C . HIS A 1 91 ? -6.892 -8.438 -5.539 1.00 93.56 91 HIS A C 1
ATOM 736 O O . HIS A 1 91 ? -5.691 -8.217 -5.357 1.00 93.56 91 HIS A O 1
ATOM 742 N N . PRO A 1 92 ? -7.561 -9.330 -4.785 1.00 92.75 92 PRO A N 1
ATOM 743 C CA . PRO A 1 92 ? -6.986 -9.960 -3.590 1.00 92.75 92 PRO A CA 1
ATOM 744 C C . PRO A 1 92 ? -5.772 -10.858 -3.883 1.00 92.75 92 PRO A C 1
ATOM 746 O O . PRO A 1 92 ? -4.994 -11.174 -2.988 1.00 92.75 92 PRO A O 1
ATOM 749 N N . ASN A 1 93 ? -5.574 -11.250 -5.146 1.00 91.62 93 ASN A N 1
ATOM 750 C CA . ASN A 1 93 ? -4.495 -12.139 -5.591 1.00 91.62 93 ASN A CA 1
ATOM 751 C C . ASN A 1 93 ? -3.147 -11.426 -5.821 1.00 91.62 93 ASN A C 1
ATOM 753 O O . ASN A 1 93 ? -2.180 -12.059 -6.266 1.00 91.62 93 ASN A O 1
ATOM 757 N N . LEU A 1 94 ? -3.072 -10.111 -5.596 1.00 93.69 94 LEU A N 1
ATOM 758 C CA . LEU A 1 94 ? -1.809 -9.380 -5.649 1.00 93.69 94 LEU A CA 1
ATOM 759 C C . LEU A 1 94 ? -0.998 -9.629 -4.378 1.00 93.69 94 LEU A C 1
ATOM 761 O O . LEU A 1 94 ? -1.522 -9.640 -3.266 1.00 93.69 94 LEU A O 1
ATOM 765 N N . ASN A 1 95 ? 0.311 -9.795 -4.535 1.00 92.38 95 ASN A N 1
ATOM 766 C CA . ASN A 1 95 ? 1.212 -9.852 -3.387 1.00 92.38 95 ASN A CA 1
ATOM 767 C C . ASN A 1 95 ? 1.645 -8.445 -2.927 1.00 92.38 95 ASN A C 1
ATOM 769 O O . ASN A 1 95 ? 1.437 -7.442 -3.610 1.00 92.38 95 ASN A O 1
ATOM 773 N N . GLN A 1 96 ? 2.322 -8.363 -1.778 1.00 90.25 96 GLN A N 1
ATOM 774 C CA . GLN A 1 96 ? 2.764 -7.080 -1.208 1.00 90.25 96 GLN A CA 1
ATOM 775 C C . GLN A 1 96 ? 3.683 -6.284 -2.132 1.00 90.25 96 GLN A C 1
ATOM 777 O O . GLN A 1 96 ? 3.582 -5.063 -2.226 1.00 90.25 96 GLN A O 1
ATOM 782 N N . ARG A 1 97 ? 4.567 -6.974 -2.858 1.00 91.75 97 ARG A N 1
ATOM 783 C CA . ARG A 1 97 ? 5.462 -6.336 -3.826 1.00 91.75 97 ARG A CA 1
ATOM 784 C C . ARG A 1 97 ? 4.670 -5.701 -4.971 1.00 91.75 97 ARG A C 1
ATOM 786 O O . ARG A 1 97 ? 5.007 -4.611 -5.422 1.00 91.75 97 ARG A O 1
ATOM 793 N N . GLU A 1 98 ? 3.625 -6.380 -5.426 1.00 94.31 98 GLU A N 1
ATOM 794 C CA . GLU A 1 98 ? 2.722 -5.931 -6.482 1.00 94.31 98 GLU A CA 1
ATOM 795 C C . GLU A 1 98 ? 1.880 -4.727 -6.038 1.00 94.31 98 GLU A C 1
ATOM 797 O O . GLU A 1 98 ? 1.808 -3.755 -6.789 1.00 94.31 98 GLU A O 1
ATOM 802 N N . TYR A 1 99 ? 1.349 -4.719 -4.808 1.00 94.50 99 TYR A N 1
ATOM 803 C CA . TYR A 1 99 ? 0.647 -3.553 -4.250 1.00 94.50 99 TYR A CA 1
ATOM 804 C C . TYR A 1 99 ? 1.524 -2.295 -4.227 1.00 94.50 99 TYR A C 1
ATOM 806 O O . TYR A 1 99 ? 1.088 -1.243 -4.698 1.00 94.50 99 TYR A O 1
ATOM 814 N N . LYS A 1 100 ? 2.782 -2.404 -3.769 1.00 93.44 100 LYS A N 1
ATOM 815 C CA . LYS A 1 100 ? 3.728 -1.271 -3.780 1.00 93.44 100 LYS A CA 1
ATOM 816 C C . LYS A 1 100 ? 3.957 -0.734 -5.193 1.00 93.44 100 LYS A C 1
ATOM 818 O O . LYS A 1 100 ? 3.918 0.472 -5.415 1.00 93.44 100 LYS A O 1
ATOM 823 N N . ILE A 1 101 ? 4.158 -1.625 -6.167 1.00 94.69 101 ILE A N 1
ATOM 824 C CA . ILE A 1 101 ? 4.363 -1.225 -7.566 1.00 94.69 101 ILE A CA 1
ATOM 825 C C . ILE A 1 101 ? 3.117 -0.527 -8.118 1.00 94.69 101 ILE A C 1
ATOM 827 O O . ILE A 1 101 ? 3.252 0.504 -8.772 1.00 94.69 101 ILE A O 1
ATOM 831 N N . CYS A 1 102 ? 1.914 -1.040 -7.847 1.00 94.94 102 CYS A N 1
ATOM 832 C CA . CYS A 1 102 ? 0.669 -0.383 -8.246 1.00 94.94 102 CYS A CA 1
ATOM 833 C C . CYS A 1 102 ? 0.553 1.021 -7.641 1.00 94.94 102 CYS A C 1
ATOM 835 O O . CYS A 1 102 ? 0.253 1.968 -8.370 1.00 94.94 102 CYS A O 1
ATOM 837 N N . LEU A 1 103 ? 0.864 1.184 -6.352 1.00 94.44 103 LEU A N 1
ATOM 838 C CA . LEU A 1 103 ? 0.883 2.499 -5.713 1.00 94.44 103 LEU A CA 1
ATOM 839 C C . LEU A 1 103 ? 1.870 3.447 -6.408 1.00 94.44 103 LEU A C 1
ATOM 841 O O . LEU A 1 103 ? 1.488 4.552 -6.788 1.00 94.44 103 LEU A O 1
ATOM 845 N N . PHE A 1 104 ? 3.100 3.008 -6.682 1.00 94.50 104 PHE A N 1
ATOM 846 C CA . PHE A 1 104 ? 4.071 3.855 -7.377 1.00 94.50 104 PHE A CA 1
ATOM 847 C C . PHE A 1 104 ? 3.638 4.227 -8.802 1.00 94.50 104 PHE A C 1
ATOM 849 O O . PHE A 1 104 ? 3.823 5.363 -9.239 1.00 94.50 104 PHE A O 1
ATOM 856 N N . VAL A 1 105 ? 3.020 3.299 -9.535 1.00 93.62 105 VAL A N 1
ATOM 857 C CA . VAL A 1 105 ? 2.481 3.592 -10.869 1.00 93.62 105 VAL A CA 1
ATOM 858 C C . VAL A 1 105 ? 1.346 4.618 -10.787 1.00 93.62 105 VAL A C 1
ATOM 860 O O . VAL A 1 105 ? 1.316 5.542 -11.602 1.00 93.62 105 VAL A O 1
ATOM 863 N N . LYS A 1 106 ? 0.448 4.497 -9.800 1.00 92.69 106 LYS A N 1
ATOM 864 C CA . LYS A 1 106 ? -0.635 5.460 -9.541 1.00 92.69 106 LYS A CA 1
ATOM 865 C C . LYS A 1 106 ? -0.086 6.847 -9.209 1.00 92.69 106 LYS A C 1
ATOM 867 O O . LYS A 1 106 ? -0.568 7.832 -9.761 1.00 92.69 106 LYS A O 1
ATOM 872 N N . LEU A 1 107 ? 0.948 6.917 -8.371 1.00 90.69 107 LEU A N 1
ATOM 873 C CA . LEU A 1 107 ? 1.634 8.161 -8.001 1.00 90.69 107 LEU A CA 1
ATOM 874 C C . LEU A 1 107 ? 2.438 8.775 -9.161 1.00 90.69 107 LEU A C 1
ATOM 876 O O . LEU A 1 107 ? 2.897 9.907 -9.068 1.00 90.69 107 LEU A O 1
ATOM 880 N N . GLY A 1 108 ? 2.565 8.065 -10.285 1.00 91.31 108 GLY A N 1
ATOM 881 C CA . GLY A 1 108 ? 3.165 8.592 -11.505 1.00 91.31 108 GLY A CA 1
ATOM 882 C C . GLY A 1 108 ? 4.683 8.465 -11.576 1.00 91.31 108 GLY A C 1
ATOM 883 O O . GLY A 1 108 ? 5.275 9.081 -12.458 1.00 91.31 108 GLY A O 1
ATOM 884 N N . TYR A 1 109 ? 5.304 7.651 -10.717 1.00 92.38 109 TYR A N 1
ATOM 885 C CA . TYR A 1 109 ? 6.731 7.359 -10.829 1.00 92.38 109 TYR A CA 1
ATOM 886 C C . TYR A 1 109 ? 7.046 6.641 -12.147 1.00 92.38 109 TYR A C 1
ATOM 888 O O . TYR A 1 109 ? 6.300 5.772 -12.620 1.00 92.38 109 TYR A O 1
ATOM 896 N N . ASP A 1 110 ? 8.186 6.987 -12.738 1.00 92.56 110 ASP A N 1
ATOM 897 C CA . ASP A 1 110 ? 8.661 6.358 -13.961 1.00 92.56 110 ASP A CA 1
ATOM 898 C C . ASP A 1 110 ? 9.234 4.952 -13.695 1.00 92.56 110 ASP A C 1
ATOM 900 O O . ASP A 1 110 ? 9.648 4.602 -12.586 1.00 92.56 110 ASP A O 1
ATOM 904 N N . THR A 1 111 ? 9.284 4.125 -14.740 1.00 92.31 111 THR A N 1
ATOM 905 C CA . THR A 1 111 ? 9.766 2.737 -14.664 1.00 92.31 111 THR A CA 1
ATOM 906 C C . THR A 1 111 ? 11.198 2.641 -14.121 1.00 92.31 111 THR A C 1
ATOM 908 O O . THR A 1 111 ? 11.511 1.710 -13.385 1.00 92.31 111 THR A O 1
ATOM 911 N N . ARG A 1 112 ? 12.086 3.590 -14.424 1.00 92.56 112 ARG A N 1
ATOM 912 C CA . ARG A 1 112 ? 13.476 3.543 -13.950 1.00 92.56 112 ARG A CA 1
ATOM 913 C C . ARG A 1 112 ? 13.563 3.845 -12.460 1.00 92.56 112 ARG A C 1
ATOM 915 O O . ARG A 1 112 ? 14.278 3.149 -11.742 1.00 92.56 112 ARG A O 1
ATOM 922 N N . SER A 1 113 ? 12.823 4.837 -11.981 1.00 91.50 113 SER A N 1
ATOM 923 C CA . SER A 1 113 ? 12.777 5.176 -10.557 1.00 91.50 113 SER A CA 1
ATOM 924 C C . SER A 1 113 ? 12.144 4.062 -9.729 1.00 91.50 113 SER A C 1
ATOM 926 O O . SER A 1 113 ? 12.721 3.658 -8.721 1.00 91.50 113 SER A O 1
ATOM 928 N N . ILE A 1 114 ? 11.039 3.474 -10.198 1.00 92.50 114 ILE A N 1
ATOM 929 C CA . ILE A 1 114 ? 10.434 2.310 -9.535 1.00 92.50 114 ILE A CA 1
ATOM 930 C C . ILE A 1 114 ? 11.409 1.127 -9.524 1.00 92.50 114 ILE A C 1
ATOM 932 O O . ILE A 1 114 ? 11.551 0.469 -8.501 1.00 92.50 114 ILE A O 1
ATOM 936 N N . ALA A 1 115 ? 12.108 0.853 -10.629 1.00 91.06 115 ALA A N 1
ATOM 937 C CA . ALA A 1 115 ? 13.041 -0.269 -10.703 1.00 91.06 115 ALA A CA 1
ATOM 938 C C . ALA A 1 115 ? 14.169 -0.128 -9.667 1.00 91.06 115 ALA A C 1
ATOM 940 O O . ALA A 1 115 ? 14.449 -1.086 -8.945 1.00 91.06 115 ALA A O 1
ATOM 941 N N . ARG A 1 116 ? 14.718 1.089 -9.520 1.00 90.00 116 ARG A N 1
ATOM 942 C CA . ARG A 1 116 ? 15.704 1.427 -8.481 1.00 90.00 116 ARG A CA 1
ATOM 943 C C . ARG A 1 116 ? 15.154 1.210 -7.070 1.00 90.00 116 ARG A C 1
ATOM 945 O O . ARG A 1 116 ? 15.771 0.483 -6.304 1.00 90.00 116 ARG A O 1
ATOM 952 N N . MET A 1 117 ? 13.977 1.758 -6.753 1.00 88.00 117 MET A N 1
ATOM 953 C CA . MET A 1 117 ? 13.350 1.588 -5.428 1.00 88.00 117 MET A CA 1
ATOM 954 C C . MET A 1 117 ? 13.031 0.122 -5.105 1.00 88.00 117 MET A C 1
ATOM 956 O O . MET A 1 117 ? 13.073 -0.291 -3.953 1.00 88.00 117 MET A O 1
ATOM 960 N N . MET A 1 118 ? 12.723 -0.681 -6.125 1.00 90.06 118 MET A N 1
ATOM 961 C CA . MET A 1 118 ? 12.404 -2.101 -5.978 1.00 90.06 118 MET A CA 1
ATOM 962 C C . MET A 1 118 ? 13.632 -3.022 -6.066 1.00 90.06 118 MET A C 1
ATOM 964 O O . MET A 1 118 ? 13.449 -4.244 -6.032 1.00 90.06 118 MET A O 1
ATOM 968 N N . GLY A 1 119 ? 14.840 -2.470 -6.229 1.00 91.44 119 GLY A N 1
ATOM 969 C CA . GLY A 1 119 ? 16.092 -3.225 -6.322 1.00 91.44 119 GLY A CA 1
ATOM 970 C C . GLY A 1 119 ? 16.148 -4.203 -7.500 1.00 91.44 119 GLY A C 1
ATOM 971 O O . GLY A 1 119 ? 16.663 -5.308 -7.355 1.00 91.44 119 GLY A O 1
ATOM 972 N N . ILE A 1 120 ? 15.555 -3.857 -8.649 1.00 92.19 120 ILE A N 1
ATOM 973 C CA . ILE A 1 120 ? 15.550 -4.699 -9.860 1.00 92.19 120 ILE A CA 1
ATOM 974 C C . ILE A 1 120 ? 15.932 -3.901 -11.103 1.00 92.19 120 ILE A C 1
ATOM 976 O O . ILE A 1 120 ? 15.906 -2.673 -11.112 1.00 92.19 120 ILE A O 1
ATOM 980 N N . SER A 1 121 ? 16.255 -4.602 -12.190 1.00 95.50 121 SER A N 1
ATOM 981 C CA . SER A 1 121 ? 16.500 -3.956 -13.479 1.00 95.50 121 SER A CA 1
ATOM 982 C C . SER A 1 121 ? 15.224 -3.327 -14.049 1.00 95.50 121 SER A C 1
ATOM 984 O O . SER A 1 121 ? 14.107 -3.785 -13.792 1.00 95.50 121 SER A O 1
ATOM 986 N N . THR A 1 122 ? 15.388 -2.302 -14.886 1.00 95.31 122 THR A N 1
ATOM 987 C CA . THR A 1 122 ? 14.292 -1.690 -15.660 1.00 95.31 122 THR A CA 1
ATOM 988 C C . THR A 1 122 ? 13.520 -2.730 -16.466 1.00 95.31 122 THR A C 1
ATOM 990 O O . THR A 1 122 ? 12.298 -2.797 -16.358 1.00 95.31 122 THR A O 1
ATOM 993 N N . ARG A 1 123 ? 14.233 -3.616 -17.175 1.00 95.38 123 ARG A N 1
ATOM 994 C CA . ARG A 1 123 ? 13.648 -4.749 -17.913 1.00 95.38 123 ARG A CA 1
ATOM 995 C C . ARG A 1 123 ? 12.887 -5.712 -16.993 1.00 95.38 123 ARG A C 1
ATOM 997 O O . ARG A 1 123 ? 11.819 -6.213 -17.343 1.00 95.38 123 ARG A O 1
ATOM 1004 N N . GLY A 1 124 ? 13.413 -5.959 -15.792 1.00 95.56 124 GLY A N 1
ATOM 1005 C CA . GLY A 1 124 ? 12.734 -6.743 -14.763 1.00 95.56 124 GLY A CA 1
ATOM 1006 C C . GLY A 1 124 ? 11.408 -6.107 -14.347 1.00 95.56 124 GLY A C 1
ATOM 1007 O O . GLY A 1 124 ? 10.389 -6.797 -14.267 1.00 95.56 124 GLY A O 1
ATOM 1008 N N . LEU A 1 125 ? 11.386 -4.787 -14.152 1.00 95.44 125 LEU A N 1
ATOM 1009 C CA . LEU A 1 125 ? 10.158 -4.072 -13.825 1.00 95.44 125 LEU A CA 1
ATOM 1010 C C . LEU A 1 125 ? 9.160 -4.057 -14.991 1.00 95.44 125 LEU A C 1
ATOM 1012 O O . LEU A 1 125 ? 7.967 -4.231 -14.756 1.00 95.44 125 LEU A O 1
ATOM 1016 N N . GLU A 1 126 ? 9.610 -3.895 -16.233 1.00 94.00 126 GLU A N 1
ATOM 1017 C CA . GLU A 1 126 ? 8.746 -4.002 -17.420 1.00 94.00 126 GLU A CA 1
ATOM 1018 C C . GLU A 1 126 ? 8.038 -5.360 -17.470 1.00 94.00 126 GLU A C 1
ATOM 1020 O O . GLU A 1 126 ? 6.821 -5.423 -17.659 1.00 94.00 126 GLU A O 1
ATOM 1025 N N . SER A 1 127 ? 8.771 -6.444 -17.191 1.00 94.38 127 SER A N 1
ATOM 1026 C CA . SER A 1 127 ? 8.203 -7.790 -17.078 1.00 94.38 127 SER A CA 1
ATOM 1027 C C . SER A 1 127 ? 7.157 -7.889 -15.958 1.00 94.38 127 SER A C 1
ATOM 1029 O O . SER A 1 127 ? 6.090 -8.475 -16.153 1.00 94.38 127 SER A O 1
ATOM 1031 N N . VAL A 1 128 ? 7.408 -7.279 -14.792 1.00 93.38 128 VAL A N 1
ATOM 1032 C CA . VAL A 1 128 ? 6.420 -7.216 -13.698 1.00 93.38 128 VAL A CA 1
ATOM 1033 C C . VAL A 1 128 ? 5.177 -6.430 -14.120 1.00 93.38 128 VAL A C 1
ATOM 1035 O O . VAL A 1 128 ? 4.065 -6.901 -13.898 1.00 93.38 128 VAL A O 1
ATOM 1038 N N . ARG A 1 129 ? 5.336 -5.271 -14.772 1.00 91.31 129 ARG A N 1
ATOM 1039 C CA . ARG A 1 129 ? 4.219 -4.445 -15.263 1.00 91.31 129 ARG A CA 1
ATOM 1040 C C . ARG A 1 129 ? 3.369 -5.193 -16.284 1.00 91.31 129 ARG A C 1
ATOM 1042 O O . ARG A 1 129 ? 2.147 -5.109 -16.219 1.00 91.31 129 ARG A O 1
ATOM 1049 N N . TYR A 1 130 ? 3.995 -5.959 -17.177 1.00 90.94 130 TYR A N 1
ATOM 1050 C CA . TYR A 1 130 ? 3.286 -6.833 -18.110 1.00 90.94 130 TYR A CA 1
ATOM 1051 C C . TYR A 1 130 ? 2.450 -7.894 -17.376 1.00 90.94 130 TYR A C 1
ATOM 1053 O O . TYR A 1 130 ? 1.268 -8.068 -17.672 1.00 90.94 130 TYR A O 1
ATOM 1061 N N . ARG A 1 131 ? 3.023 -8.566 -16.367 1.00 92.00 131 ARG A N 1
ATOM 1062 C CA . ARG A 1 131 ? 2.280 -9.552 -15.563 1.00 92.00 131 ARG A CA 1
ATOM 1063 C C . ARG A 1 131 ? 1.140 -8.919 -14.768 1.00 92.00 131 ARG A C 1
ATOM 1065 O O . ARG A 1 131 ? 0.050 -9.482 -14.745 1.00 92.00 131 ARG A O 1
ATOM 1072 N N . LEU A 1 132 ? 1.367 -7.749 -14.168 1.00 92.75 132 LEU A N 1
ATOM 1073 C CA . LEU A 1 132 ? 0.333 -6.975 -13.475 1.00 92.75 132 LEU A CA 1
ATOM 1074 C C . LEU A 1 132 ? -0.817 -6.634 -14.416 1.00 92.75 132 LEU A C 1
ATOM 1076 O O . LEU A 1 132 ? -1.971 -6.853 -14.078 1.00 92.75 132 LEU A O 1
ATOM 1080 N N . HIS A 1 133 ? -0.514 -6.166 -15.623 1.00 89.19 133 HIS A N 1
ATOM 1081 C CA . HIS A 1 133 ? -1.525 -5.831 -16.622 1.00 89.19 133 HIS A CA 1
ATOM 1082 C C . HIS A 1 133 ? -2.440 -7.023 -16.955 1.00 89.19 133 HIS A C 1
ATOM 1084 O O . HIS A 1 133 ? -3.662 -6.871 -17.002 1.00 89.19 133 HIS A O 1
ATOM 1090 N N . ARG A 1 134 ? -1.866 -8.230 -17.067 1.00 88.75 134 ARG A N 1
ATOM 1091 C CA . ARG A 1 134 ? -2.620 -9.482 -17.252 1.00 88.75 134 ARG A CA 1
ATOM 1092 C C . ARG A 1 134 ? -3.421 -9.876 -16.009 1.00 88.75 134 ARG A C 1
ATOM 1094 O O . ARG A 1 134 ? -4.598 -10.190 -16.148 1.00 88.75 134 ARG A O 1
ATOM 1101 N N . LYS A 1 135 ? -2.815 -9.834 -14.816 1.00 91.62 135 LYS A N 1
ATOM 1102 C CA . LYS A 1 135 ? -3.488 -10.152 -13.540 1.00 91.62 135 LYS A CA 1
ATOM 1103 C C . LYS A 1 135 ? -4.682 -9.239 -13.265 1.00 91.62 135 LYS A C 1
ATOM 1105 O O . LYS A 1 135 ? -5.708 -9.709 -12.802 1.00 91.62 135 LYS A O 1
ATOM 1110 N N . LEU A 1 136 ? -4.557 -7.958 -13.601 1.00 90.75 136 LEU A N 1
ATOM 1111 C CA . LEU A 1 136 ? -5.601 -6.947 -13.431 1.00 90.75 136 LEU A CA 1
ATOM 1112 C C . LEU A 1 136 ? -6.662 -6.982 -14.550 1.00 90.75 136 LEU A C 1
ATOM 1114 O O . LEU A 1 136 ? -7.520 -6.101 -14.621 1.00 90.75 136 LEU A O 1
ATOM 1118 N N . GLY A 1 137 ? -6.587 -7.952 -15.471 1.00 84.56 137 GLY A N 1
ATOM 1119 C CA . GLY A 1 137 ? -7.562 -8.128 -16.548 1.00 84.56 137 GLY A CA 1
ATOM 1120 C C . GLY A 1 137 ? -7.658 -6.921 -17.485 1.00 84.56 137 GLY A C 1
ATOM 1121 O O . GLY A 1 137 ? -8.762 -6.495 -17.837 1.00 84.56 137 GLY A O 1
ATOM 1122 N N . ARG A 1 138 ? -6.530 -6.286 -17.831 1.00 78.31 138 ARG A N 1
ATOM 1123 C CA . ARG A 1 138 ? -6.508 -5.100 -18.704 1.00 78.31 138 ARG A CA 1
ATOM 1124 C C . ARG A 1 138 ? -6.226 -5.471 -20.160 1.00 78.31 138 ARG A C 1
ATOM 1126 O O . ARG A 1 138 ? -5.424 -6.351 -20.466 1.00 78.31 138 ARG A O 1
ATOM 1133 N N . GLY A 1 139 ? -6.927 -4.800 -21.078 1.00 69.81 139 GLY A N 1
ATOM 1134 C CA . GLY A 1 139 ? -6.742 -4.949 -22.526 1.00 69.81 139 GLY A CA 1
ATOM 1135 C C . GLY A 1 139 ? -5.470 -4.248 -23.016 1.00 69.81 139 GLY A C 1
ATOM 1136 O O . GLY A 1 139 ? -5.016 -3.293 -22.385 1.00 69.81 139 GLY A O 1
ATOM 1137 N N . LYS A 1 140 ? -4.898 -4.706 -24.143 1.00 64.88 140 LYS A N 1
ATOM 1138 C CA . LYS A 1 140 ? -3.562 -4.322 -24.667 1.00 64.88 140 LYS A CA 1
ATOM 1139 C C . LYS A 1 140 ? -3.301 -2.807 -24.804 1.00 64.88 140 LYS A C 1
ATOM 1141 O O . LYS A 1 140 ? -2.145 -2.414 -24.883 1.00 64.88 140 LYS A O 1
ATOM 1146 N N . HIS A 1 141 ? -4.340 -1.971 -24.786 1.00 62.31 141 HIS A N 1
ATOM 1147 C CA . HIS A 1 141 ? -4.249 -0.520 -24.986 1.00 62.31 141 HIS A CA 1
ATOM 1148 C C . HIS A 1 141 ? -4.614 0.323 -23.756 1.00 62.31 141 HIS A C 1
ATOM 1150 O O . HIS A 1 141 ? -4.576 1.547 -23.823 1.00 62.31 141 HIS A O 1
ATOM 1156 N N . GLN A 1 142 ? -4.947 -0.293 -22.617 1.00 71.88 142 GLN A N 1
ATOM 1157 C CA . GLN A 1 142 ? -5.204 0.464 -21.391 1.00 71.88 142 GLN A CA 1
ATOM 1158 C C . GLN A 1 142 ? -3.914 0.657 -20.599 1.00 71.88 142 GLN A C 1
ATOM 1160 O O . GLN A 1 142 ? -3.305 -0.311 -20.132 1.00 71.88 142 GLN A O 1
ATOM 1165 N N . ALA A 1 143 ? -3.516 1.919 -20.426 1.00 82.81 143 ALA A N 1
ATOM 1166 C CA . ALA A 1 143 ? -2.407 2.277 -19.559 1.00 82.81 143 ALA A CA 1
ATOM 1167 C C . ALA A 1 143 ? -2.732 1.881 -18.113 1.00 82.81 143 ALA A C 1
ATOM 1169 O O . ALA A 1 143 ? -3.747 2.298 -17.554 1.00 82.81 143 ALA A O 1
ATOM 1170 N N . LEU A 1 144 ? -1.833 1.108 -17.494 1.00 86.06 144 LEU A N 1
ATOM 1171 C CA . LEU A 1 144 ? -1.977 0.646 -16.111 1.00 86.06 144 LEU A CA 1
ATOM 1172 C C . LEU A 1 144 ? -2.238 1.811 -15.140 1.00 86.06 144 LEU A C 1
ATOM 1174 O O . LEU A 1 144 ? -3.071 1.689 -14.252 1.00 86.06 144 LEU A O 1
ATOM 1178 N N . LYS A 1 145 ? -1.577 2.955 -15.359 1.00 89.12 145 LYS A N 1
ATOM 1179 C CA . LYS A 1 145 ? -1.773 4.176 -14.566 1.00 89.12 145 LYS A CA 1
ATOM 1180 C C . LYS A 1 145 ? -3.232 4.635 -14.566 1.00 89.12 145 LYS A C 1
ATOM 1182 O O . LYS A 1 145 ? -3.782 4.842 -13.495 1.00 89.12 145 LYS A O 1
ATOM 1187 N N . ASN A 1 146 ? -3.862 4.725 -15.739 1.00 89.19 146 ASN A N 1
ATOM 1188 C CA . ASN A 1 146 ? -5.235 5.219 -15.866 1.00 89.19 146 ASN A CA 1
ATOM 1189 C C . ASN A 1 146 ? -6.205 4.337 -15.082 1.00 89.19 146 ASN A C 1
ATOM 1191 O O . ASN A 1 146 ? -7.011 4.844 -14.313 1.00 89.19 146 ASN A O 1
ATOM 1195 N N . TYR A 1 147 ? -6.074 3.016 -15.221 1.00 90.25 147 TYR A N 1
ATOM 1196 C CA . TYR A 1 147 ? -6.895 2.074 -14.467 1.00 90.25 147 TYR A CA 1
ATOM 1197 C C . TYR A 1 147 ? -6.741 2.257 -12.951 1.00 90.25 147 TYR A C 1
ATOM 1199 O O . TYR A 1 147 ? -7.733 2.369 -12.238 1.00 90.25 147 TYR A O 1
ATOM 1207 N N . LEU A 1 148 ? -5.501 2.323 -12.461 1.00 91.69 148 LEU A N 1
ATOM 1208 C CA . LEU A 1 148 ? -5.236 2.476 -11.032 1.00 91.69 148 LEU A CA 1
ATOM 1209 C C . LEU A 1 148 ? -5.748 3.821 -10.495 1.00 91.69 148 LEU A C 1
ATOM 1211 O O . LEU A 1 148 ? -6.264 3.871 -9.383 1.00 91.69 148 LEU A O 1
ATOM 1215 N N . SER A 1 149 ? -5.673 4.893 -11.286 1.00 89.44 149 SER A N 1
ATOM 1216 C CA . SER A 1 149 ? 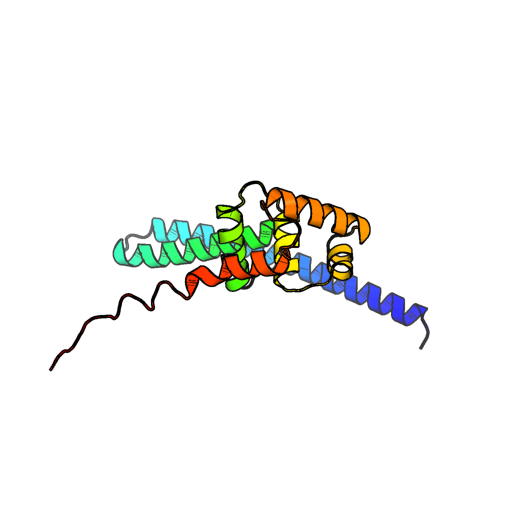-6.258 6.189 -10.926 1.00 89.44 149 SER A CA 1
ATOM 1217 C C . SER A 1 149 ? -7.787 6.136 -10.804 1.00 89.44 149 SER A C 1
ATOM 1219 O O . SER A 1 149 ? -8.335 6.795 -9.925 1.00 89.44 149 SER A O 1
ATOM 1221 N N . MET A 1 150 ? -8.477 5.327 -11.617 1.00 88.31 150 MET A N 1
ATOM 1222 C CA . MET A 1 150 ? -9.942 5.193 -11.558 1.00 88.31 150 MET A CA 1
ATOM 1223 C C . MET A 1 150 ? -10.431 4.504 -10.278 1.00 88.31 150 MET A C 1
ATOM 1225 O O . MET A 1 150 ? -11.472 4.887 -9.758 1.00 88.31 150 MET A O 1
ATOM 1229 N N . ILE A 1 151 ? -9.667 3.556 -9.716 1.00 86.31 151 ILE A N 1
ATOM 1230 C CA . ILE A 1 151 ? -10.031 2.840 -8.471 1.00 86.31 151 ILE A CA 1
ATOM 1231 C C . ILE A 1 151 ? -10.258 3.811 -7.296 1.00 86.31 151 ILE A C 1
ATOM 1233 O O . ILE A 1 151 ? -11.024 3.533 -6.374 1.00 86.31 151 ILE A O 1
ATOM 1237 N N . GLN A 1 152 ? -9.615 4.979 -7.319 1.00 67.94 152 GLN A N 1
ATOM 1238 C CA . GLN A 1 152 ? -9.775 5.980 -6.270 1.00 67.94 152 GLN A CA 1
ATOM 1239 C C . GLN A 1 152 ? -11.095 6.775 -6.393 1.00 67.94 152 GLN A C 1
ATOM 1241 O O . GLN A 1 152 ? -11.644 7.175 -5.365 1.00 67.94 152 GLN A O 1
ATOM 1246 N N . MET A 1 153 ? -11.627 6.968 -7.610 1.00 55.19 153 MET A N 1
ATOM 1247 C CA . MET A 1 153 ? -12.658 7.976 -7.928 1.00 55.19 153 MET A CA 1
ATOM 1248 C C . MET A 1 153 ? -14.082 7.646 -7.445 1.00 55.19 153 MET A C 1
ATOM 1250 O O . MET A 1 153 ? -14.901 8.556 -7.335 1.00 55.19 153 MET A O 1
ATOM 1254 N N . ASP A 1 154 ? -14.373 6.401 -7.062 1.00 48.88 154 ASP A N 1
ATOM 1255 C CA . ASP A 1 154 ? -15.733 5.999 -6.652 1.00 48.88 154 ASP A CA 1
ATOM 1256 C C . ASP A 1 154 ? -16.202 6.579 -5.301 1.00 48.88 154 ASP A C 1
ATOM 1258 O O . ASP A 1 154 ? -17.352 6.393 -4.918 1.00 48.88 154 ASP A O 1
ATOM 1262 N N . ALA A 1 155 ? -15.352 7.305 -4.563 1.00 44.84 155 ALA A N 1
ATOM 1263 C CA . ALA A 1 155 ? -15.773 7.965 -3.319 1.00 44.84 155 ALA A CA 1
ATOM 1264 C C . ALA A 1 155 ? -16.395 9.361 -3.531 1.00 44.84 155 ALA A C 1
ATOM 1266 O O . ALA A 1 155 ? -17.052 9.865 -2.629 1.00 44.84 155 ALA A O 1
ATOM 1267 N N . SER A 1 156 ? -16.225 9.988 -4.702 1.00 43.53 156 SER A N 1
ATOM 1268 C CA . SER A 1 156 ? -16.665 11.378 -4.934 1.00 43.53 156 SER A CA 1
ATOM 1269 C C . SER A 1 156 ? -17.967 11.506 -5.737 1.00 43.53 156 SER A C 1
ATOM 1271 O O . SER A 1 156 ? -18.393 12.619 -6.020 1.00 43.53 156 SER A O 1
ATOM 1273 N N . GLN A 1 157 ? -18.604 10.393 -6.115 1.00 36.28 157 GLN A N 1
ATOM 1274 C CA . GLN A 1 157 ? -19.856 10.377 -6.896 1.00 36.28 157 GLN A CA 1
ATOM 1275 C C . GLN A 1 157 ? -21.050 9.785 -6.117 1.00 36.28 157 GLN A C 1
ATOM 1277 O O . GLN A 1 157 ? -22.168 9.773 -6.622 1.00 36.28 157 GLN A O 1
ATOM 1282 N N . GLY A 1 158 ? -20.848 9.328 -4.873 1.00 34.41 158 GLY A N 1
ATOM 1283 C CA . GLY A 1 158 ? -21.895 8.699 -4.054 1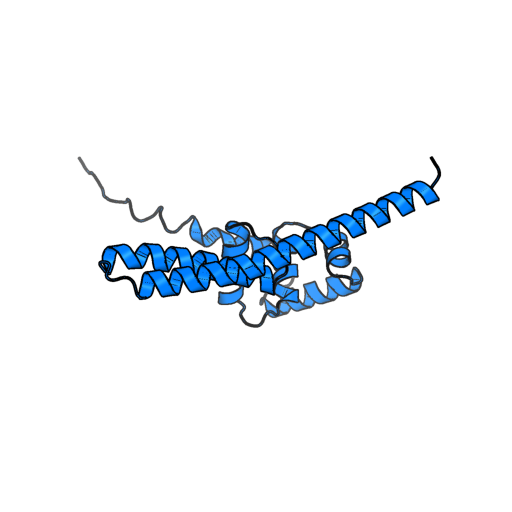.00 34.41 158 GLY A CA 1
ATOM 1284 C C . GLY A 1 158 ? -22.753 9.652 -3.208 1.00 34.41 158 GLY A C 1
ATOM 1285 O O . GLY A 1 158 ? -23.818 9.245 -2.756 1.00 34.41 158 GLY A O 1
ATOM 1286 N N . GLU A 1 159 ? -22.336 10.907 -3.008 1.00 35.50 159 GLU A N 1
ATOM 1287 C CA . GLU A 1 159 ? -23.054 11.875 -2.149 1.00 35.50 159 GLU A CA 1
ATOM 1288 C C . GLU A 1 159 ? -23.778 12.996 -2.920 1.00 35.50 159 GLU A C 1
ATOM 1290 O O . GLU A 1 159 ? -24.535 13.754 -2.323 1.00 35.50 159 GLU A O 1
ATOM 1295 N N . MET A 1 160 ? -23.639 13.080 -4.249 1.00 33.94 160 MET A N 1
ATOM 1296 C CA . MET A 1 160 ? -24.289 14.129 -5.060 1.00 33.94 160 MET A CA 1
ATOM 1297 C C . MET A 1 160 ? -25.644 13.743 -5.679 1.00 33.94 160 MET A C 1
ATOM 1299 O O . MET A 1 160 ? -26.231 14.554 -6.387 1.00 33.94 160 MET A O 1
ATOM 1303 N N . LEU A 1 161 ? -26.186 12.552 -5.396 1.00 33.03 161 LEU A N 1
ATOM 1304 C CA . LEU A 1 161 ? -27.494 12.119 -5.926 1.00 33.03 161 LEU A CA 1
ATOM 1305 C C . LEU A 1 161 ? -28.572 11.855 -4.857 1.00 33.03 161 LEU A C 1
ATOM 1307 O O . LEU A 1 161 ? -29.587 11.240 -5.171 1.00 33.03 161 LEU A O 1
ATOM 1311 N N . GLN A 1 162 ? -28.409 12.337 -3.615 1.00 34.31 162 GLN A N 1
ATOM 1312 C CA . GLN A 1 162 ? -29.459 12.219 -2.581 1.00 34.31 162 GLN A CA 1
ATOM 1313 C C . GLN A 1 162 ? -29.948 13.530 -1.945 1.00 34.31 162 GLN A C 1
ATOM 1315 O O . GLN A 1 162 ? -30.812 13.492 -1.076 1.00 34.31 162 GLN A O 1
ATOM 1320 N N . THR A 1 163 ? -29.537 14.700 -2.436 1.00 36.81 163 THR A N 1
ATOM 1321 C CA . THR A 1 163 ? -30.201 15.977 -2.099 1.00 36.81 163 THR A CA 1
ATOM 1322 C C . THR A 1 163 ? -31.089 16.472 -3.241 1.00 36.81 163 THR A C 1
ATOM 1324 O O . THR A 1 163 ? -31.177 17.659 -3.528 1.00 36.81 163 THR A O 1
ATOM 1327 N N . GLY A 1 164 ? -31.794 15.545 -3.889 1.00 41.53 164 GLY A N 1
ATOM 1328 C CA . GLY A 1 164 ? -32.967 15.841 -4.706 1.00 41.53 164 GLY A CA 1
ATOM 1329 C C . GLY A 1 164 ? -34.236 15.805 -3.857 1.00 41.53 164 GLY A C 1
ATOM 1330 O O . GLY A 1 164 ? -35.125 15.010 -4.138 1.00 41.53 164 GLY A O 1
ATOM 1331 N N . PHE A 1 165 ? -34.315 16.623 -2.803 1.00 35.66 165 PHE A N 1
ATOM 1332 C CA . PHE A 1 165 ? -35.604 16.971 -2.205 1.00 35.66 165 PHE A CA 1
ATOM 1333 C C . PHE A 1 165 ? -36.061 18.279 -2.832 1.00 35.66 165 PHE A C 1
ATOM 1335 O O . PHE A 1 165 ? -35.484 19.341 -2.604 1.00 35.66 165 PHE A O 1
ATOM 1342 N N . GLY A 1 166 ? -37.063 18.151 -3.698 1.00 40.31 166 GLY A N 1
ATOM 1343 C CA . GLY A 1 166 ? -37.704 19.263 -4.364 1.00 40.31 166 GLY A CA 1
ATOM 1344 C C . GLY A 1 166 ? -38.353 20.226 -3.379 1.00 40.31 166 GLY A C 1
ATOM 1345 O O . GLY A 1 166 ? -39.014 19.822 -2.428 1.00 40.31 166 GLY A O 1
ATOM 1346 N N . TYR A 1 167 ? -38.220 21.505 -3.698 1.00 34.47 167 TYR A N 1
ATOM 1347 C CA . TYR A 1 167 ? -39.287 22.464 -3.483 1.00 34.47 167 TYR A CA 1
ATOM 1348 C C . TYR A 1 167 ? -39.729 22.945 -4.863 1.00 34.47 167 TYR A C 1
ATOM 1350 O O . TYR A 1 167 ? -39.040 23.712 -5.534 1.00 34.47 167 TYR A O 1
ATOM 1358 N N . ALA A 1 168 ? -40.852 22.388 -5.309 1.00 39.56 168 ALA A N 1
ATOM 1359 C CA . ALA A 1 168 ? -41.728 23.039 -6.263 1.00 39.56 168 ALA A CA 1
ATOM 1360 C C . ALA A 1 168 ? -42.558 24.076 -5.490 1.00 39.56 168 ALA A C 1
ATOM 1362 O O . ALA A 1 168 ? -43.005 23.752 -4.393 1.00 39.56 168 ALA A O 1
ATOM 1363 N N . MET A 1 169 ? -42.690 25.262 -6.101 1.00 39.88 169 MET A N 1
ATOM 1364 C CA . MET A 1 169 ? -43.605 26.392 -5.834 1.00 39.88 169 MET A CA 1
ATOM 1365 C C . MET A 1 169 ? -44.040 26.684 -4.394 1.00 39.88 169 MET A C 1
ATOM 1367 O O . MET A 1 169 ? -44.830 25.906 -3.823 1.00 39.88 169 MET A O 1
#

Foldseek 3Di:
DDPVVVVVVVVVVVVVVVVVLVVVLVVLVVVLVVLVVVLVCLVPDPDDPVVSVVVNVVSVVSNQQSVLCNLLVHNDDPLLSQLLVLCCVLQVPDDSLRSNLLSCLLVPDDLCVNCVVSVHDSVVSVVVVVVSCVSSVHDPPDDSNVVSNVSSPVVPPVPPPPPPPDDDD

Sequence (169 aa):
MDVMTEQALLEARASALEDELKRVNRNSASHYKHLIVLYEQVDAAEISVKQKNPIKKSLRQIIDHTRLEERTGLLLSLMDYDFLKKLEAIHPNLNQREYKICLFVKLGYDTRSIARMMGISTRGLESVRYRLHRKLGRGKHQALKNYLSMIQMDASQGEMLQTGFGYAM

Organism: Chlorobium luteolum (strain DSM 273 / BCRC 81028 / 2530) (NCBI:txid319225)